Protein AF-A0A3C1YSX2-F1 (afdb_monomer_lite)

Radius of gyration: 12.85 Å; chains: 1; bounding box: 30×18×41 Å

Foldseek 3Di:
DCVQVVCVVVDFKDKDKDAPDDDDDPDDHDDCPVCDVPFKHWPDWDDDDRIIITMIGGPDPD

pLDDT: mean 91.16, std 9.75, range [49.38, 98.31]

Sequence (62 aa):
EKVFTEALPVADELNLTIVKNNENGDTFFPPYEHLIGKSLYISSEEVYKEMKFLTLQRNIVL

Secondary structure (DSSP, 8-state):
--HHHHHTTT-SEEEEEEE------S--PPP-GGGBTTTEEEEEEEEETTEEEEEEEE----

Structure (mmCIF, N/CA/C/O backbone):
data_AF-A0A3C1YSX2-F1
#
_entry.id   AF-A0A3C1YSX2-F1
#
loop_
_atom_site.group_PDB
_atom_site.id
_atom_site.type_symbol
_atom_site.label_atom_id
_atom_site.label_alt_id
_atom_site.label_comp_id
_atom_site.label_asym_id
_atom_site.label_entity_id
_atom_site.label_seq_id
_atom_site.pdbx_PDB_ins_code
_atom_site.Cartn_x
_atom_site.Cartn_y
_atom_site.Cartn_z
_atom_site.occupancy
_atom_site.B_iso_or_equiv
_atom_site.auth_seq_id
_atom_site.auth_comp_id
_atom_site.auth_asym_id
_atom_site.auth_atom_id
_atom_site.pdbx_PDB_model_num
ATOM 1 N N . GLU A 1 1 ? -11.061 -6.413 -11.725 1.00 56.81 1 GLU A N 1
ATOM 2 C CA . GLU A 1 1 ? -10.735 -6.858 -10.356 1.00 56.81 1 GLU A CA 1
ATOM 3 C C . GLU A 1 1 ? -11.394 -5.944 -9.325 1.00 56.81 1 GLU A C 1
ATOM 5 O O . GLU A 1 1 ? -11.662 -4.795 -9.650 1.00 56.81 1 GLU A O 1
ATOM 10 N N . LYS A 1 2 ? -11.657 -6.423 -8.099 1.00 83.94 2 LYS A N 1
ATOM 11 C CA . LYS A 1 2 ? -12.090 -5.589 -6.951 1.00 83.94 2 LYS A CA 1
ATOM 12 C C . LYS A 1 2 ? -11.400 -5.934 -5.627 1.00 83.94 2 LYS A C 1
ATOM 14 O O . LYS A 1 2 ? -11.667 -5.291 -4.618 1.00 83.94 2 LYS A O 1
ATOM 19 N N . VAL A 1 3 ? -10.491 -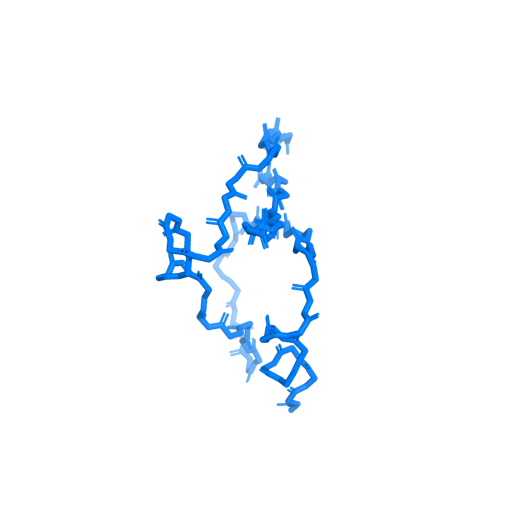6.913 -5.630 1.00 93.94 3 VAL A N 1
ATOM 20 C CA . VAL A 1 3 ? -9.929 -7.499 -4.403 1.00 93.94 3 VAL A CA 1
ATOM 21 C C . VAL A 1 3 ? -9.285 -6.435 -3.517 1.00 93.94 3 VAL A C 1
ATOM 23 O O . VAL A 1 3 ? -9.617 -6.351 -2.343 1.00 93.94 3 VAL A O 1
ATOM 26 N N . PHE A 1 4 ? -8.435 -5.565 -4.071 1.00 94.56 4 PHE A N 1
ATOM 27 C CA . PHE A 1 4 ? -7.809 -4.507 -3.274 1.00 94.56 4 PHE A CA 1
ATOM 28 C C . PHE A 1 4 ? -8.803 -3.446 -2.800 1.00 94.56 4 PHE A C 1
ATOM 30 O O . PHE A 1 4 ? -8.681 -2.970 -1.679 1.00 94.56 4 PHE A O 1
ATOM 37 N N . THR A 1 5 ? -9.808 -3.097 -3.606 1.00 94.94 5 THR A N 1
ATOM 38 C CA . THR A 1 5 ? -10.865 -2.159 -3.195 1.00 94.94 5 THR A CA 1
ATOM 39 C C . THR A 1 5 ? -11.675 -2.700 -2.020 1.00 94.94 5 THR A C 1
ATOM 41 O O . THR A 1 5 ? -12.001 -1.948 -1.107 1.00 94.94 5 THR A O 1
ATOM 44 N N . GLU A 1 6 ? -11.988 -3.994 -2.035 1.00 95.19 6 GLU A N 1
ATOM 45 C CA . GLU A 1 6 ? -12.764 -4.664 -0.988 1.00 95.19 6 GLU A CA 1
ATOM 46 C C . GLU A 1 6 ? -11.915 -4.986 0.250 1.00 95.19 6 GLU A C 1
ATOM 48 O O . GLU A 1 6 ? -12.426 -4.955 1.366 1.00 95.19 6 GLU A O 1
ATOM 53 N N . ALA A 1 7 ? -10.616 -5.240 0.073 1.00 94.69 7 ALA A N 1
ATOM 54 C CA . ALA A 1 7 ? -9.692 -5.532 1.165 1.00 94.69 7 ALA A CA 1
ATOM 55 C C . ALA A 1 7 ? -9.182 -4.270 1.881 1.00 94.69 7 ALA A C 1
ATOM 57 O O . ALA A 1 7 ? -8.954 -4.309 3.088 1.00 94.69 7 ALA A O 1
ATOM 58 N N . LEU A 1 8 ? -9.025 -3.139 1.181 1.00 94.75 8 LEU A N 1
ATOM 59 C CA . LEU A 1 8 ? -8.471 -1.898 1.743 1.00 94.75 8 LEU A CA 1
ATOM 60 C C . LEU A 1 8 ? -9.152 -1.427 3.050 1.00 94.75 8 LEU A C 1
ATOM 62 O O . LEU A 1 8 ? -8.439 -0.986 3.954 1.00 94.75 8 LEU A O 1
ATOM 66 N N . PRO A 1 9 ? -10.488 -1.511 3.217 1.00 93.25 9 PRO A N 1
ATOM 67 C CA . PRO A 1 9 ? -11.148 -1.098 4.456 1.00 93.25 9 PRO A CA 1
ATOM 68 C C . PRO A 1 9 ? -10.855 -2.007 5.655 1.00 93.25 9 PRO A C 1
ATOM 70 O O . PRO A 1 9 ? -10.930 -1.534 6.786 1.00 93.25 9 PRO A O 1
ATOM 73 N N . VAL A 1 10 ? -10.538 -3.284 5.416 1.00 93.25 10 VAL A N 1
ATOM 74 C CA . VAL A 1 10 ? -10.371 -4.314 6.459 1.00 93.25 10 VAL A CA 1
ATOM 75 C C . VAL A 1 10 ? -8.921 -4.754 6.658 1.00 93.25 10 VAL A C 1
ATOM 77 O O . VAL A 1 10 ? -8.637 -5.486 7.594 1.00 93.25 10 VAL A O 1
ATOM 80 N N . ALA A 1 11 ? -8.001 -4.315 5.799 1.00 94.12 11 ALA A N 1
ATOM 81 C CA . ALA A 1 11 ? -6.580 -4.588 5.952 1.00 94.12 11 ALA A CA 1
ATOM 82 C C . ALA A 1 11 ? -5.984 -3.802 7.131 1.00 94.12 11 ALA A C 1
ATOM 84 O O . ALA A 1 11 ? -6.215 -2.591 7.265 1.00 94.12 11 ALA A O 1
ATOM 85 N N . ASP A 1 12 ? -5.180 -4.492 7.939 1.00 95.69 12 ASP A N 1
ATOM 86 C CA . ASP A 1 12 ? -4.414 -3.909 9.047 1.00 95.69 12 ASP A CA 1
ATOM 87 C C . ASP A 1 12 ? -3.133 -3.212 8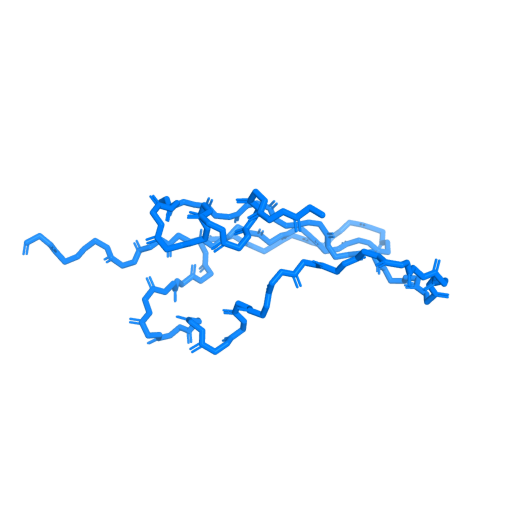.568 1.00 95.69 12 ASP A C 1
ATOM 89 O O . ASP A 1 12 ? -2.720 -2.198 9.133 1.00 95.69 12 ASP A O 1
ATOM 93 N N . GLU A 1 13 ? -2.528 -3.729 7.495 1.00 96.44 13 GLU A N 1
ATOM 94 C CA . GLU A 1 13 ? -1.268 -3.243 6.935 1.00 96.44 13 GLU A CA 1
ATOM 95 C C . GLU A 1 13 ? -1.296 -3.252 5.400 1.00 96.44 13 GLU A C 1
ATOM 97 O O . GLU A 1 13 ? -1.827 -4.174 4.776 1.00 96.44 13 GLU A O 1
ATOM 102 N N . LEU A 1 14 ? -0.697 -2.230 4.785 1.00 97.19 14 LEU A N 1
ATOM 103 C CA . LEU A 1 14 ? -0.389 -2.195 3.361 1.00 97.19 14 LEU A CA 1
ATOM 104 C C . LEU A 1 14 ? 1.1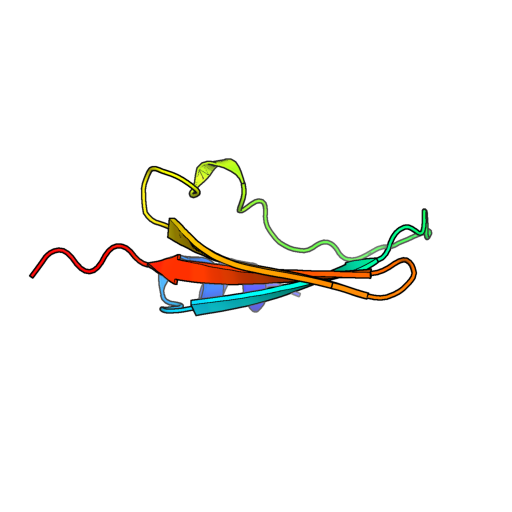23 -2.185 3.168 1.00 97.19 14 LEU A C 1
ATOM 106 O O . LEU A 1 14 ? 1.801 -1.285 3.657 1.00 97.19 14 LEU A O 1
ATOM 110 N N . ASN A 1 15 ? 1.620 -3.125 2.370 1.00 97.94 15 ASN A N 1
ATOM 111 C CA . ASN A 1 15 ? 2.998 -3.145 1.895 1.00 97.94 15 ASN A CA 1
ATOM 112 C C . ASN A 1 15 ? 3.006 -2.796 0.407 1.00 97.94 15 ASN A C 1
ATOM 114 O O . ASN A 1 15 ? 2.559 -3.584 -0.426 1.00 97.94 15 ASN A O 1
ATOM 118 N N . LEU A 1 16 ? 3.466 -1.589 0.085 1.00 96.81 16 LEU A N 1
ATOM 119 C CA . LEU A 1 16 ? 3.454 -1.036 -1.264 1.00 96.81 16 LEU A CA 1
ATOM 120 C C . LEU A 1 16 ? 4.880 -0.892 -1.794 1.00 96.81 16 LEU A C 1
ATOM 122 O O . LEU A 1 16 ? 5.769 -0.395 -1.104 1.00 96.81 16 LEU A O 1
ATOM 126 N N . THR A 1 17 ? 5.081 -1.263 -3.055 1.00 96.50 17 THR A N 1
ATOM 127 C CA . THR A 1 17 ? 6.295 -0.937 -3.806 1.00 96.50 17 THR A CA 1
ATOM 128 C C . THR A 1 17 ? 5.939 0.078 -4.878 1.00 96.50 17 THR A C 1
ATOM 130 O O . THR A 1 17 ? 5.227 -0.225 -5.832 1.00 96.50 17 THR A O 1
ATOM 133 N N . ILE A 1 18 ? 6.438 1.295 -4.717 1.00 94.69 18 ILE A N 1
ATOM 134 C CA . ILE A 1 18 ? 6.287 2.371 -5.686 1.00 94.69 18 ILE A CA 1
ATOM 135 C C . ILE A 1 18 ? 7.441 2.261 -6.679 1.00 94.69 18 ILE A C 1
ATOM 137 O O . ILE A 1 18 ? 8.602 2.475 -6.323 1.00 94.69 18 ILE A O 1
ATOM 141 N N . VAL A 1 19 ? 7.116 1.912 -7.922 1.00 92.06 19 VAL A N 1
ATOM 142 C CA . VAL A 1 19 ? 8.075 1.807 -9.026 1.00 92.06 19 VAL A CA 1
ATOM 143 C C . VAL A 1 19 ? 8.052 3.111 -9.813 1.00 92.06 19 VAL A C 1
ATOM 145 O O . VAL A 1 19 ? 6.990 3.566 -10.233 1.00 92.06 19 VAL A O 1
ATOM 148 N N . LYS A 1 20 ? 9.218 3.726 -10.028 1.00 79.50 20 LYS A N 1
ATOM 149 C CA . LYS A 1 20 ? 9.342 4.992 -10.763 1.00 79.50 20 LYS A CA 1
ATOM 150 C C . LYS A 1 20 ? 9.326 4.786 -12.287 1.00 79.50 20 LYS A C 1
ATOM 152 O O . LYS A 1 20 ? 10.212 5.270 -12.978 1.00 79.50 20 LYS A O 1
ATOM 157 N N . ASN A 1 21 ? 8.308 4.097 -12.800 1.00 78.06 21 ASN A N 1
ATOM 158 C CA . ASN A 1 21 ? 8.060 3.940 -14.234 1.00 78.06 21 ASN A CA 1
ATOM 159 C C . ASN A 1 21 ? 6.653 4.417 -14.590 1.00 78.06 21 ASN A C 1
ATOM 161 O O . ASN A 1 21 ? 5.714 4.250 -13.816 1.00 78.06 21 ASN A O 1
ATOM 165 N N . ASN A 1 22 ? 6.515 4.999 -15.780 1.00 75.12 22 ASN A N 1
ATOM 166 C CA . ASN A 1 22 ? 5.224 5.388 -16.331 1.00 75.12 22 ASN A CA 1
ATOM 167 C C . ASN A 1 22 ? 4.797 4.323 -17.347 1.00 75.12 22 ASN A C 1
ATOM 169 O O . ASN A 1 22 ? 5.127 4.417 -18.527 1.00 75.12 22 ASN A O 1
ATOM 173 N N . GLU A 1 23 ? 4.144 3.275 -16.856 1.00 81.38 23 GLU A N 1
ATOM 174 C CA . GLU A 1 23 ? 3.668 2.160 -17.676 1.00 81.38 23 GLU A CA 1
ATOM 175 C C . GLU A 1 23 ? 2.218 2.398 -18.117 1.00 81.38 23 GLU A C 1
ATOM 177 O O . GLU A 1 23 ? 1.415 2.981 -17.385 1.00 81.38 23 GLU A O 1
ATOM 182 N N . ASN A 1 24 ? 1.855 1.903 -19.302 1.00 84.44 24 ASN A N 1
ATOM 183 C CA . ASN A 1 24 ? 0.447 1.806 -19.680 1.00 84.44 24 ASN A CA 1
ATOM 184 C C . ASN A 1 24 ? -0.195 0.661 -18.887 1.00 84.44 24 ASN A C 1
ATOM 186 O O . ASN A 1 24 ? 0.253 -0.480 -18.988 1.00 84.44 24 ASN A O 1
ATOM 190 N N . GLY A 1 25 ? -1.248 0.960 -18.128 1.00 86.06 25 GLY A N 1
ATOM 191 C CA . GLY A 1 25 ? -1.986 -0.018 -17.330 1.00 86.06 25 GLY A CA 1
ATOM 192 C C . GLY A 1 25 ? -3.492 0.073 -17.559 1.00 86.06 25 GLY A C 1
ATOM 193 O O . GLY A 1 25 ? -4.031 1.155 -17.788 1.00 86.06 25 GLY A O 1
ATOM 194 N N . ASP A 1 26 ? -4.167 -1.070 -17.493 1.00 91.50 26 ASP A N 1
ATOM 195 C CA . ASP A 1 26 ? -5.630 -1.200 -17.513 1.00 91.50 26 ASP A CA 1
ATOM 196 C C . ASP A 1 26 ? -6.224 -1.417 -16.108 1.00 91.50 26 ASP A C 1
ATOM 198 O O . ASP A 1 26 ? -7.439 -1.332 -15.917 1.00 91.50 26 ASP A O 1
ATOM 202 N N . THR A 1 27 ? -5.353 -1.642 -15.122 1.00 90.00 27 THR A N 1
ATOM 203 C CA . THR A 1 27 ? -5.686 -1.990 -13.744 1.00 90.00 27 THR A CA 1
ATOM 204 C C . THR A 1 27 ? -4.965 -1.057 -12.783 1.00 90.00 27 THR A C 1
ATOM 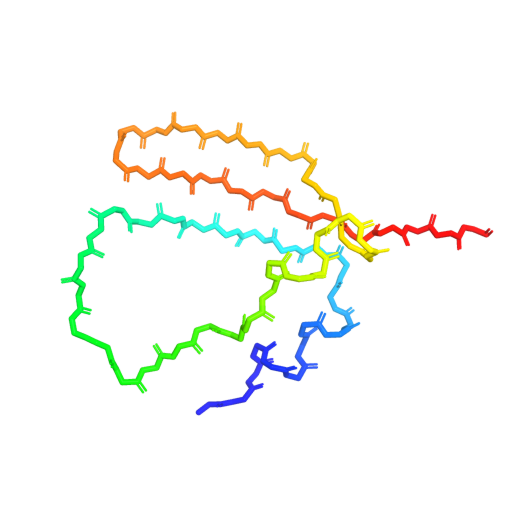206 O O . THR A 1 27 ? -3.766 -0.810 -12.910 1.00 90.00 27 THR A O 1
ATOM 209 N N . PHE A 1 28 ? -5.699 -0.556 -11.791 1.00 90.69 28 PHE A N 1
ATOM 210 C CA . PHE A 1 28 ? -5.208 0.444 -10.849 1.00 90.69 28 PHE A CA 1
ATOM 211 C C . PHE A 1 28 ? -5.452 0.001 -9.410 1.00 90.69 28 PHE A C 1
ATOM 213 O O . PHE A 1 28 ? -6.493 -0.576 -9.085 1.00 90.69 28 PHE A O 1
ATOM 220 N N . PHE A 1 29 ? -4.496 0.303 -8.533 1.00 93.69 29 PHE A N 1
ATOM 221 C CA . PHE A 1 29 ? -4.687 0.156 -7.095 1.00 93.69 29 PHE A CA 1
ATOM 222 C C . PHE A 1 29 ? -5.705 1.205 -6.599 1.00 93.69 29 PHE A C 1
ATOM 224 O O . PHE A 1 29 ? -5.719 2.325 -7.118 1.00 93.69 29 PHE A O 1
ATOM 231 N N . PRO A 1 30 ? -6.586 0.880 -5.632 1.00 95.00 30 PRO A N 1
ATOM 232 C CA . PRO A 1 30 ? -7.543 1.848 -5.101 1.00 95.00 30 PRO A CA 1
ATOM 233 C C . PRO A 1 30 ? -6.839 3.053 -4.447 1.00 95.00 30 PRO A C 1
ATOM 235 O O . PRO A 1 30 ? -5.797 2.872 -3.816 1.00 95.00 30 PRO A O 1
ATOM 238 N N . PRO A 1 31 ? -7.421 4.266 -4.510 1.00 94.69 31 PRO A N 1
ATOM 239 C CA . PRO A 1 31 ? -6.866 5.436 -3.833 1.00 94.69 31 PRO A CA 1
ATOM 240 C C . PRO A 1 31 ? -6.745 5.203 -2.322 1.00 94.69 31 PRO A C 1
ATOM 242 O O . PRO A 1 31 ? -7.733 4.870 -1.666 1.00 94.69 31 PRO A O 1
ATOM 245 N N . TYR A 1 32 ? -5.563 5.432 -1.754 1.00 94.88 32 TYR A N 1
ATOM 246 C CA . TYR A 1 32 ? -5.278 5.183 -0.331 1.00 94.88 32 TYR A CA 1
ATOM 247 C C . TYR A 1 32 ? -4.640 6.388 0.367 1.00 94.88 32 TYR A C 1
ATOM 249 O O . TYR A 1 32 ? -4.656 6.484 1.590 1.00 94.88 32 TYR A O 1
ATOM 257 N N . GLU A 1 33 ? -4.117 7.347 -0.389 1.00 95.75 33 GLU A N 1
ATOM 258 C CA . GLU A 1 33 ? -3.340 8.483 0.103 1.00 95.75 33 GLU A CA 1
ATOM 259 C C . GLU A 1 33 ? -4.156 9.348 1.069 1.00 95.75 33 GLU A C 1
ATOM 261 O O . GLU A 1 33 ? -3.650 9.804 2.089 1.00 95.75 33 GLU A O 1
ATOM 266 N N . HIS A 1 34 ? -5.454 9.506 0.802 1.00 94.94 34 HIS A N 1
ATOM 267 C CA . HIS A 1 34 ? -6.383 10.248 1.658 1.00 94.94 34 HIS A CA 1
ATOM 268 C C . HIS A 1 34 ? -6.666 9.574 3.015 1.00 94.94 34 HIS A C 1
ATOM 270 O O . HIS A 1 34 ? -7.266 10.207 3.891 1.00 94.94 34 HIS A O 1
ATOM 276 N N . LEU A 1 35 ? -6.298 8.296 3.176 1.00 95.06 35 LEU A N 1
ATOM 277 C CA . LEU A 1 35 ? -6.425 7.544 4.427 1.00 95.06 35 LEU A CA 1
ATOM 278 C C . LEU A 1 35 ? -5.226 7.774 5.352 1.00 95.06 35 LEU A C 1
ATOM 280 O O . LEU A 1 35 ? -5.364 7.588 6.565 1.00 95.06 35 LEU A O 1
ATOM 284 N N . ILE A 1 36 ? -4.082 8.198 4.804 1.00 94.81 36 ILE A N 1
ATOM 285 C CA . ILE A 1 36 ? -2.873 8.519 5.567 1.00 94.81 36 ILE A CA 1
ATOM 286 C C . ILE A 1 36 ? -3.155 9.726 6.471 1.00 94.81 36 ILE A C 1
ATOM 288 O O . ILE A 1 36 ? -3.741 10.721 6.050 1.00 94.81 36 ILE A O 1
ATOM 292 N N . GLY A 1 37 ? -2.793 9.617 7.748 1.00 91.50 37 GLY A N 1
ATOM 293 C CA . GLY A 1 37 ? -3.078 10.611 8.784 1.00 91.50 37 GLY A CA 1
ATOM 294 C C . GLY A 1 37 ? -4.515 10.582 9.320 1.00 91.50 37 GLY A C 1
ATOM 295 O O . GLY A 1 37 ? -4.781 11.205 10.344 1.00 91.50 37 GLY A O 1
ATOM 296 N N . LYS A 1 38 ? -5.440 9.849 8.682 1.00 92.62 38 LYS A N 1
ATOM 297 C CA . LYS A 1 38 ? -6.804 9.624 9.199 1.00 92.62 38 LYS A CA 1
ATOM 298 C C . LYS A 1 38 ? -6.929 8.266 9.876 1.00 92.62 38 LYS A C 1
ATOM 300 O O . LYS A 1 38 ? -7.257 8.175 11.053 1.00 92.62 38 LYS A O 1
ATOM 305 N N . SER A 1 39 ? -6.683 7.212 9.106 1.00 93.75 39 SER A N 1
ATOM 306 C CA . SER A 1 39 ? -6.838 5.821 9.546 1.00 93.75 39 SER A CA 1
ATOM 307 C C . SER A 1 39 ? -5.597 4.974 9.306 1.00 93.75 39 SER A C 1
ATOM 309 O O . SER A 1 39 ? -5.475 3.934 9.937 1.00 93.75 39 SER A O 1
ATOM 311 N N . LEU A 1 40 ? -4.678 5.425 8.450 1.00 95.69 40 LEU A N 1
ATOM 312 C CA . LEU A 1 40 ? -3.379 4.807 8.223 1.00 95.69 40 LEU A CA 1
ATOM 313 C C . LEU A 1 40 ? -2.258 5.761 8.650 1.00 95.69 40 LEU A C 1
ATOM 315 O O . LEU A 1 40 ? -2.403 6.979 8.538 1.00 95.69 40 LEU A O 1
ATOM 319 N N . TYR A 1 41 ? -1.117 5.219 9.052 1.00 96.25 41 TYR A N 1
ATOM 320 C CA . TYR A 1 41 ? 0.135 5.953 9.229 1.00 96.25 41 TYR A CA 1
ATOM 321 C C . TYR A 1 41 ? 1.285 5.206 8.553 1.00 96.25 41 TYR A C 1
ATOM 323 O O . TYR A 1 41 ? 1.233 3.989 8.388 1.00 96.25 41 TYR A O 1
ATOM 331 N N . ILE A 1 42 ? 2.318 5.940 8.141 1.00 97.38 42 ILE A N 1
ATOM 332 C CA . ILE A 1 42 ? 3.535 5.352 7.572 1.00 97.38 42 ILE A CA 1
ATOM 333 C C . ILE A 1 42 ? 4.359 4.778 8.724 1.00 97.38 42 ILE A C 1
ATOM 335 O O . ILE A 1 42 ? 4.811 5.537 9.580 1.00 97.38 42 ILE A O 1
ATOM 339 N N . SER A 1 43 ? 4.535 3.457 8.757 1.00 97.62 43 SER A N 1
ATOM 340 C CA . SER A 1 43 ? 5.342 2.772 9.774 1.00 97.62 43 SER A CA 1
ATOM 341 C C . SER A 1 43 ? 6.768 2.491 9.299 1.00 97.62 43 SER A C 1
ATOM 343 O O . SER A 1 43 ? 7.685 2.478 10.117 1.00 97.62 43 SER A O 1
ATOM 345 N N . SER A 1 44 ? 6.970 2.310 7.991 1.00 98.06 44 SER A N 1
ATOM 346 C CA . SER A 1 44 ? 8.293 2.174 7.378 1.00 98.06 44 SER A CA 1
ATOM 347 C C . SER A 1 44 ? 8.321 2.797 5.988 1.00 98.06 44 SER A C 1
ATOM 349 O O . SER A 1 44 ? 7.346 2.733 5.233 1.00 98.06 44 SER A O 1
ATOM 351 N N . GLU A 1 45 ? 9.463 3.387 5.651 1.00 97.94 45 GLU A N 1
ATOM 352 C CA . GLU A 1 45 ? 9.772 3.887 4.322 1.00 97.94 45 GLU A CA 1
ATOM 353 C C . GLU A 1 45 ? 11.238 3.593 3.999 1.00 97.94 45 GLU A C 1
ATOM 355 O O . GLU A 1 45 ? 12.145 4.079 4.674 1.00 97.94 45 GLU A O 1
ATOM 360 N N . GLU A 1 46 ? 11.466 2.827 2.935 1.00 97.94 46 GLU A N 1
ATOM 361 C CA . GLU A 1 46 ? 12.801 2.485 2.451 1.00 97.94 46 GLU A CA 1
ATOM 362 C C . GLU A 1 46 ? 12.924 2.800 0.962 1.00 97.94 46 GLU A C 1
ATOM 364 O O . GLU A 1 46 ? 12.019 2.538 0.168 1.00 97.94 46 GLU A O 1
ATOM 369 N N . VAL A 1 47 ? 14.066 3.353 0.559 1.00 96.25 47 VAL A N 1
ATOM 370 C CA . VAL A 1 47 ? 14.371 3.629 -0.848 1.00 96.25 47 VAL A CA 1
ATOM 371 C C . VAL A 1 47 ? 15.547 2.765 -1.266 1.00 96.25 47 VAL A C 1
ATOM 373 O O . VAL A 1 47 ? 16.630 2.852 -0.688 1.00 96.25 47 VAL A O 1
ATOM 376 N N . TYR A 1 48 ? 15.345 1.955 -2.301 1.00 94.38 48 TYR A N 1
ATOM 377 C CA . TYR A 1 48 ? 16.398 1.134 -2.881 1.00 94.38 48 TYR A CA 1
ATOM 378 C C . TYR A 1 48 ? 16.344 1.209 -4.405 1.00 94.38 48 TYR A C 1
ATOM 380 O O . TYR A 1 48 ? 15.350 0.845 -5.035 1.00 94.38 48 TYR A O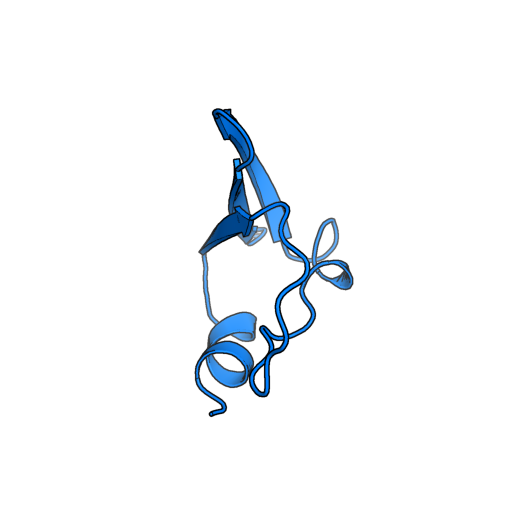 1
ATOM 388 N N . LYS A 1 49 ? 17.447 1.678 -5.002 1.00 91.50 49 LYS A N 1
ATOM 389 C CA . LYS A 1 49 ? 17.535 2.007 -6.434 1.00 91.50 49 LYS A CA 1
ATOM 390 C C . LYS A 1 49 ? 16.406 2.971 -6.836 1.00 91.50 49 LYS A C 1
ATOM 392 O O . LYS A 1 49 ? 16.318 4.061 -6.284 1.00 91.50 49 LYS A O 1
ATOM 397 N N . GLU A 1 50 ? 15.560 2.580 -7.784 1.00 91.38 50 GLU A N 1
ATOM 398 C CA . GLU A 1 50 ? 14.456 3.387 -8.325 1.00 91.38 50 GLU A CA 1
ATOM 399 C C . GLU A 1 50 ? 13.091 3.000 -7.732 1.00 91.38 50 GLU A C 1
ATOM 401 O O . GLU A 1 50 ? 12.043 3.353 -8.276 1.00 91.38 50 GLU A O 1
ATOM 406 N N . MET A 1 51 ? 13.101 2.257 -6.623 1.00 94.19 51 MET A N 1
ATOM 407 C CA . MET A 1 51 ? 11.904 1.785 -5.938 1.00 94.19 51 MET A CA 1
ATOM 408 C C . MET A 1 51 ? 11.819 2.376 -4.536 1.00 94.19 51 MET A C 1
ATOM 410 O O . MET A 1 51 ? 12.824 2.497 -3.828 1.00 94.19 51 MET A O 1
ATOM 414 N N . LYS A 1 52 ? 10.594 2.701 -4.127 1.00 96.38 52 LYS A N 1
ATOM 415 C CA . LYS A 1 52 ? 10.257 3.054 -2.748 1.00 96.38 52 LYS A CA 1
ATOM 416 C C . LYS A 1 52 ? 9.361 1.970 -2.159 1.00 96.38 52 LYS A C 1
ATOM 418 O O . LYS A 1 52 ? 8.310 1.668 -2.714 1.00 96.38 52 LYS A O 1
ATOM 423 N N . PHE A 1 53 ? 9.779 1.408 -1.038 1.00 97.75 53 PHE A N 1
ATOM 424 C CA . PHE A 1 53 ? 9.031 0.441 -0.248 1.00 97.75 53 PHE A CA 1
ATOM 425 C C . PHE A 1 53 ? 8.353 1.194 0.892 1.00 97.75 53 PHE A C 1
ATOM 427 O O . PHE A 1 53 ? 9.010 1.920 1.636 1.00 97.75 53 PHE A O 1
ATOM 434 N N . LEU A 1 54 ? 7.033 1.075 0.980 1.00 97.94 54 LEU A N 1
ATOM 435 C CA . LEU A 1 54 ? 6.204 1.801 1.931 1.00 97.94 54 LEU A CA 1
ATOM 436 C C . LEU A 1 54 ? 5.340 0.811 2.706 1.00 97.94 54 LEU A C 1
ATOM 438 O O . LEU A 1 54 ? 4.524 0.109 2.105 1.00 97.94 54 LEU A O 1
ATOM 442 N N . THR A 1 55 ? 5.481 0.806 4.028 1.00 98.31 55 THR A N 1
ATOM 443 C CA . THR A 1 55 ? 4.573 0.090 4.926 1.00 98.31 55 THR A CA 1
ATOM 444 C C . THR A 1 55 ? 3.646 1.098 5.594 1.00 98.31 55 THR A C 1
ATOM 446 O O . THR A 1 55 ? 4.096 2.052 6.236 1.00 98.31 55 THR A O 1
ATOM 449 N N . LEU A 1 56 ? 2.339 0.902 5.419 1.00 97.62 56 LEU A N 1
ATOM 450 C CA . LEU A 1 56 ? 1.287 1.674 6.072 1.00 97.62 56 LEU A CA 1
ATOM 451 C C . LEU A 1 56 ? 0.546 0.779 7.056 1.00 97.62 56 LEU A C 1
ATOM 453 O O . LEU A 1 56 ? 0.091 -0.290 6.667 1.00 97.62 56 LEU A O 1
ATOM 457 N N . GLN A 1 57 ? 0.356 1.232 8.288 1.00 97.19 57 GLN A N 1
ATOM 458 C CA . GLN A 1 57 ? -0.390 0.499 9.311 1.00 97.19 57 GLN A CA 1
ATOM 459 C C . GLN A 1 57 ? -1.633 1.265 9.738 1.00 97.19 57 GLN A C 1
ATOM 461 O O . GLN A 1 57 ? -1.665 2.497 9.698 1.00 97.19 57 GLN A O 1
ATOM 466 N N . ARG A 1 58 ? -2.675 0.536 10.137 1.00 95.12 58 ARG A N 1
ATOM 467 C CA . ARG A 1 58 ? -3.911 1.128 10.642 1.00 95.12 58 ARG A CA 1
ATOM 468 C C . ARG A 1 58 ? -3.726 1.684 12.051 1.00 95.12 58 ARG A C 1
ATOM 470 O O . ARG A 1 58 ? -3.090 1.069 12.901 1.00 95.12 58 ARG A O 1
ATOM 477 N N . ASN A 1 59 ? -4.334 2.839 12.313 1.00 87.62 59 ASN A N 1
ATOM 478 C CA . ASN A 1 59 ? -4.463 3.387 13.659 1.00 87.62 59 ASN A CA 1
ATOM 479 C C . ASN A 1 59 ? -5.340 2.438 14.486 1.00 87.62 59 ASN A C 1
ATOM 481 O O . ASN A 1 59 ? -6.564 2.452 14.349 1.00 87.62 59 ASN A O 1
ATOM 485 N N . ILE A 1 60 ? -4.731 1.615 15.336 1.00 75.25 60 ILE A N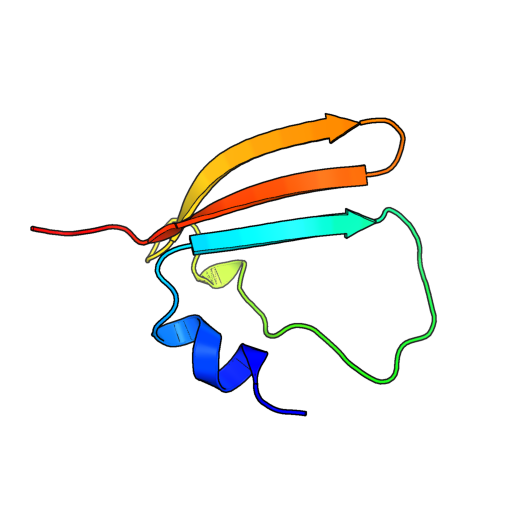 1
ATOM 486 C CA . ILE A 1 60 ? -5.476 0.838 16.323 1.00 75.25 60 ILE A CA 1
ATOM 487 C C . ILE A 1 60 ? -5.783 1.787 17.480 1.00 75.25 60 ILE A C 1
ATOM 489 O O . ILE A 1 60 ? -4.925 2.070 18.314 1.00 75.25 60 ILE A O 1
ATOM 493 N N . VAL A 1 61 ? -7.001 2.327 17.503 1.00 60.75 61 VAL A N 1
ATOM 494 C CA . VAL A 1 61 ? -7.540 2.927 18.726 1.00 60.75 61 VAL A CA 1
ATOM 495 C C . VAL A 1 61 ? -8.046 1.759 19.567 1.00 60.75 61 VAL A C 1
ATOM 497 O O . VAL A 1 61 ? -9.032 1.127 19.192 1.00 60.75 61 VAL A O 1
ATOM 500 N N . LEU A 1 62 ? -7.304 1.426 20.627 1.00 49.38 62 LEU A N 1
ATOM 501 C CA . LEU A 1 62 ? -7.746 0.490 21.665 1.00 49.38 62 LEU A CA 1
ATOM 502 C C . LEU A 1 62 ? -8.948 1.052 22.431 1.00 49.38 62 LEU A C 1
ATOM 504 O O . LEU A 1 62 ? -8.961 2.282 22.676 1.00 49.38 62 LEU A O 1
#